Protein AF-A0A3D0Q7G7-F1 (afdb_monomer)

Solvent-accessible surface area (backbone atoms only — not comparable to full-atom values): 9413 Å² total; per-residue (Å²): 138,71,53,58,66,50,78,48,78,49,75,53,78,44,81,35,66,51,48,81,42,80,38,66,38,74,71,31,66,47,56,88,70,71,45,94,71,67,75,51,48,79,43,74,40,60,56,82,72,93,48,94,86,59,79,86,45,71,39,56,48,100,85,68,47,73,39,65,49,79,43,72,59,73,67,46,77,43,76,51,75,43,73,42,92,48,21,39,39,40,36,38,42,38,41,38,39,39,39,37,34,57,80,42,72,73,85,50,20,42,32,31,42,40,36,37,39,38,42,43,51,49,42,27,50,43,70,55,81,97,45,79,44,79,42,64,57,84,95,64,67,48,68,48,76,52,56,34,45,35,39,38,50,100,90,46,75,53,74,51,109

Radius of gyration: 31.94 Å; Cα contacts (8 Å, |Δi|>4): 323; chains: 1; bounding box: 69×39×81 Å

Secondary structure (DSSP, 8-state):
----EEEEEEEEEEEE---EEEEEESS--TTTTT----SEEEEE-BPPPSSTTPPP-B-B-TTSPBPEEEEE-----EEEEEE-S--EEEEEEEEEEEEEESSS-GGGTTEEEEEEEEEEEEEEEEEETTEEEEEPPTT--SEEEEEEEEEEETTEEEEE-

Foldseek 3Di:
DDKDKDKDKDKDKDFDQWDKDKAKDPQDDQVVVPHDDDQKDKDFDWDDDPDPPDDTHTDADPVRHTDIDIDGDDGGMDIDIDIDRGFWMKIWMKMWMKIAAQPDDDQNHGKIKIKMKIAMWIWTWDDYPPDIDIDTDPPDDRIDMDMKIWGDDPHDIDMDD

Sequence (161 aa):
DDSDGAIVVAGFYKNIESFIENIAIEPYDFEGNGFVVPDSVTVPVFYEADYPGQAPEQVVDNTGAPVTVTVPTTDGRYETAINNARGGYIRGIELAYTQIYSDLPGMWSGLGVNASYSYTESEIQRTVGNGVYASQLPGLSENVATMTLFWEYEGFETRVS

Structure (mmCIF, N/CA/C/O backbone):
data_AF-A0A3D0Q7G7-F1
#
_entry.id   AF-A0A3D0Q7G7-F1
#
loop_
_atom_site.group_PDB
_atom_site.id
_atom_site.type_symbol
_atom_site.label_atom_id
_atom_site.label_alt_id
_atom_site.label_comp_id
_atom_site.label_asym_id
_atom_site.label_entity_id
_atom_site.label_seq_id
_atom_site.pdbx_PDB_ins_code
_atom_site.Cartn_x
_atom_site.Cartn_y
_atom_site.Cartn_z
_atom_site.occupancy
_atom_site.B_iso_or_equiv
_atom_site.auth_seq_id
_atom_site.auth_comp_id
_atom_site.auth_asym_id
_atom_site.auth_atom_id
_atom_site.pdbx_PDB_model_num
ATOM 1 N N . ASP A 1 1 ? -30.130 -0.259 36.081 1.00 50.41 1 ASP A N 1
ATOM 2 C CA . ASP A 1 1 ? -28.988 -1.023 35.555 1.00 50.41 1 ASP A CA 1
ATOM 3 C C . ASP A 1 1 ? -28.775 -0.364 34.211 1.00 50.41 1 ASP A C 1
ATOM 5 O O . ASP A 1 1 ? -29.291 -0.832 33.207 1.00 50.41 1 ASP A O 1
ATOM 9 N N . ASP A 1 2 ? -28.276 0.870 34.256 1.00 59.22 2 ASP A N 1
ATOM 10 C CA . ASP A 1 2 ? -28.513 1.883 33.215 1.00 59.22 2 ASP A CA 1
ATOM 11 C C . ASP A 1 2 ? -27.189 2.273 32.549 1.00 59.22 2 ASP A C 1
ATOM 13 O O . ASP A 1 2 ? -26.966 3.423 32.170 1.00 59.22 2 ASP A O 1
ATOM 17 N N . SER A 1 3 ? -26.271 1.313 32.426 1.00 64.06 3 SER A N 1
ATOM 18 C CA . SER A 1 3 ? -25.073 1.462 31.611 1.00 64.06 3 SER A CA 1
ATOM 19 C C . SER A 1 3 ? -25.428 1.262 30.132 1.00 64.06 3 SER A C 1
ATOM 21 O O . SER A 1 3 ? -25.709 0.139 29.708 1.00 64.06 3 SER A O 1
ATOM 23 N N . ASP A 1 4 ? -25.383 2.332 29.339 1.00 83.75 4 ASP A N 1
ATOM 24 C CA . ASP A 1 4 ? -25.679 2.283 27.907 1.00 83.75 4 ASP A CA 1
ATOM 25 C C . ASP A 1 4 ? -24.477 1.761 27.115 1.00 83.75 4 ASP A C 1
ATOM 27 O O . ASP A 1 4 ? -23.379 2.328 27.137 1.00 83.75 4 ASP A O 1
ATOM 31 N N . GLY A 1 5 ? -24.696 0.661 26.399 1.00 91.81 5 GLY A N 1
ATOM 32 C CA . GLY A 1 5 ? -23.687 0.018 25.573 1.00 91.81 5 GLY A CA 1
ATOM 33 C C . GLY A 1 5 ? -24.242 -0.441 24.234 1.00 91.81 5 GLY A C 1
ATOM 34 O O . GLY A 1 5 ? -25.422 -0.769 24.101 1.00 91.81 5 GLY A O 1
ATOM 35 N N . ALA A 1 6 ? -23.376 -0.476 23.227 1.00 95.50 6 ALA A N 1
ATOM 36 C CA . ALA A 1 6 ? -23.699 -0.958 21.895 1.00 95.50 6 ALA A CA 1
ATOM 37 C C . ALA A 1 6 ? -22.570 -1.840 21.357 1.00 95.50 6 ALA A C 1
ATOM 39 O O . ALA A 1 6 ? -21.388 -1.528 21.502 1.00 95.50 6 ALA A O 1
ATOM 40 N N . ILE A 1 7 ? -22.956 -2.930 20.696 1.00 96.31 7 ILE A N 1
ATOM 41 C CA . ILE A 1 7 ? -22.060 -3.776 19.910 1.00 96.31 7 ILE A CA 1
ATOM 42 C C . ILE A 1 7 ? -22.572 -3.774 18.476 1.00 96.31 7 ILE A C 1
ATOM 44 O O . ILE A 1 7 ? -23.750 -4.031 18.227 1.00 96.31 7 ILE A O 1
ATOM 48 N N . VAL A 1 8 ? -21.673 -3.517 17.535 1.00 97.56 8 VAL A N 1
ATOM 49 C CA . VAL A 1 8 ? -21.931 -3.630 16.103 1.00 97.56 8 VAL A CA 1
ATOM 50 C C . VAL A 1 8 ? -20.983 -4.667 15.527 1.00 97.56 8 VAL A C 1
ATOM 52 O O . VAL A 1 8 ? -19.786 -4.653 15.805 1.00 97.56 8 VAL A O 1
ATOM 55 N N . VAL A 1 9 ? -21.539 -5.562 14.717 1.00 97.81 9 VAL A N 1
ATOM 56 C CA . VAL A 1 9 ? -20.793 -6.571 13.967 1.00 97.81 9 VAL A CA 1
ATOM 57 C C . VAL A 1 9 ? -21.191 -6.452 12.507 1.00 97.81 9 VAL A C 1
ATOM 59 O O . VAL A 1 9 ? -22.380 -6.487 12.185 1.00 97.81 9 VAL A O 1
ATOM 62 N N . ALA A 1 10 ? -20.206 -6.332 11.628 1.00 97.88 10 ALA A N 1
ATOM 63 C CA . ALA A 1 10 ? -20.405 -6.304 10.190 1.00 97.88 10 ALA A CA 1
ATOM 64 C C . ALA A 1 10 ? -19.462 -7.292 9.502 1.00 97.88 10 ALA A C 1
ATOM 66 O O . ALA A 1 10 ? -18.350 -7.545 9.956 1.00 97.88 10 ALA A O 1
ATOM 67 N N . GLY A 1 11 ? -19.925 -7.860 8.393 1.00 97.88 11 GLY A N 1
ATOM 68 C CA . GLY A 1 11 ? -19.105 -8.651 7.484 1.00 97.88 11 GLY A CA 1
ATOM 69 C C . GLY A 1 11 ? -19.136 -8.019 6.103 1.00 97.88 11 GLY A C 1
ATOM 70 O O . GLY A 1 11 ? -20.168 -7.485 5.689 1.00 97.88 11 GLY A O 1
ATOM 71 N N . PHE A 1 12 ? -18.023 -8.093 5.383 1.00 97.25 12 PHE A N 1
ATOM 72 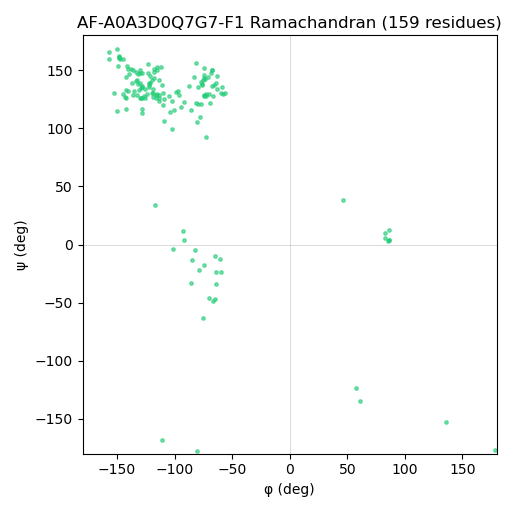C CA . PHE A 1 12 ? -17.938 -7.571 4.025 1.00 97.25 12 PHE A CA 1
ATOM 73 C C . PHE A 1 12 ? -17.215 -8.539 3.094 1.00 97.25 12 PHE A C 1
ATOM 75 O O . PHE A 1 12 ? -16.328 -9.299 3.486 1.00 97.25 12 PHE A O 1
ATOM 82 N N . TYR A 1 13 ? -17.611 -8.491 1.826 1.00 96.75 13 TYR A N 1
ATOM 83 C CA . TYR A 1 13 ? -16.986 -9.241 0.751 1.00 96.75 13 TYR A CA 1
ATOM 84 C C . TYR A 1 13 ? -17.023 -8.413 -0.530 1.00 96.75 13 TYR A C 1
ATOM 86 O O . TYR A 1 13 ? -18.076 -7.921 -0.937 1.00 96.75 13 TYR A O 1
ATOM 94 N N . LYS A 1 14 ? -15.868 -8.281 -1.175 1.00 94.56 14 LYS A N 1
ATOM 95 C CA . LYS A 1 14 ? -15.696 -7.610 -2.456 1.00 94.56 14 LYS A CA 1
ATOM 96 C C . LYS A 1 14 ? -14.960 -8.538 -3.409 1.00 94.56 14 LYS A C 1
ATOM 98 O O . LYS A 1 14 ? -13.792 -8.856 -3.195 1.00 94.56 14 LYS A O 1
ATOM 103 N N . ASN A 1 15 ? -15.638 -8.922 -4.484 1.00 94.38 15 ASN A N 1
ATOM 104 C CA . ASN A 1 15 ? -15.001 -9.578 -5.618 1.00 94.38 15 ASN A CA 1
ATOM 105 C C . ASN A 1 15 ? -14.309 -8.528 -6.496 1.00 94.38 15 ASN A C 1
ATOM 107 O O . ASN A 1 15 ? -14.890 -7.481 -6.786 1.00 94.38 15 ASN A O 1
ATOM 111 N N . ILE A 1 16 ? -13.084 -8.813 -6.923 1.00 91.62 16 ILE A N 1
ATOM 112 C CA . ILE A 1 16 ? -12.345 -8.010 -7.893 1.00 91.62 16 ILE A CA 1
ATOM 113 C C . ILE A 1 16 ? -12.297 -8.826 -9.181 1.00 91.62 16 ILE A C 1
ATOM 115 O O . ILE A 1 16 ? -11.580 -9.820 -9.275 1.00 91.62 16 ILE A O 1
ATOM 119 N N . GLU A 1 17 ? -13.079 -8.418 -10.176 1.00 90.06 17 GLU A N 1
ATOM 120 C CA . GLU A 1 17 ? -13.114 -9.104 -11.472 1.00 90.06 17 GLU A CA 1
ATOM 121 C C . GLU A 1 17 ? -11.788 -8.946 -12.209 1.00 90.06 17 GLU A C 1
ATOM 123 O O . GLU A 1 17 ? -11.195 -9.935 -12.636 1.00 90.06 17 GLU A O 1
ATOM 128 N N . SER A 1 18 ? -11.299 -7.709 -12.278 1.00 89.50 18 SER A N 1
ATOM 129 C CA . SER A 1 18 ? -10.014 -7.362 -12.862 1.00 89.50 18 SER A CA 1
ATOM 130 C C . SER A 1 18 ? -9.499 -6.032 -12.303 1.00 89.50 18 SER A C 1
ATOM 132 O O . SER A 1 18 ? -10.242 -5.268 -11.678 1.00 89.50 18 SER A O 1
ATOM 134 N N . PHE A 1 19 ? -8.221 -5.747 -12.520 1.00 87.62 19 PHE A N 1
ATOM 135 C CA . PHE A 1 19 ? -7.612 -4.445 -12.280 1.00 87.62 19 PHE A CA 1
ATOM 136 C C . PHE A 1 19 ? -6.483 -4.183 -1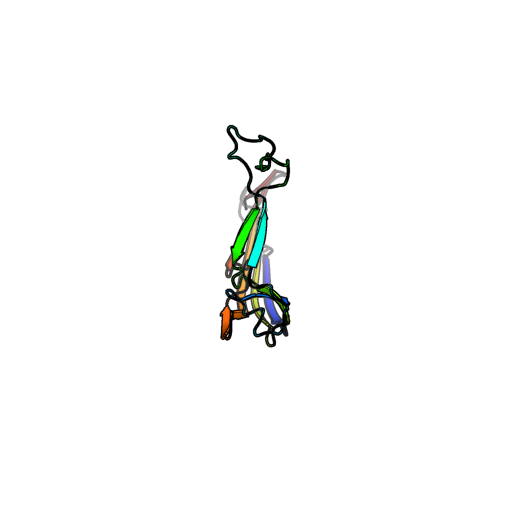3.281 1.00 87.62 19 PHE A C 1
ATOM 138 O O . PHE A 1 19 ? -5.946 -5.101 -13.903 1.00 87.62 19 PHE A O 1
ATOM 145 N N . ILE A 1 20 ? -6.130 -2.903 -13.429 1.00 87.81 20 ILE A N 1
ATOM 146 C CA . ILE A 1 20 ? -5.006 -2.484 -14.267 1.00 87.81 20 ILE A CA 1
ATOM 147 C C . ILE A 1 20 ? -3.706 -2.766 -13.521 1.00 87.81 20 ILE A C 1
ATOM 149 O O . ILE A 1 20 ? -3.473 -2.236 -12.434 1.00 87.81 20 ILE A O 1
ATOM 153 N N . GLU A 1 21 ? -2.859 -3.579 -14.128 1.00 84.56 21 GLU A N 1
ATOM 154 C CA . GLU A 1 21 ? -1.551 -3.949 -13.623 1.00 84.56 21 GLU A CA 1
ATOM 155 C C . GLU A 1 21 ? -0.464 -3.379 -14.532 1.00 84.56 21 GLU A C 1
ATOM 157 O O . GLU A 1 21 ? -0.464 -3.619 -15.740 1.00 84.56 21 GLU A O 1
ATOM 162 N N . ASN A 1 22 ? 0.472 -2.637 -13.939 1.00 87.38 22 ASN A N 1
ATOM 163 C CA . ASN A 1 22 ? 1.684 -2.220 -14.632 1.00 87.38 22 ASN A CA 1
ATOM 164 C C . ASN A 1 22 ? 2.682 -3.374 -14.598 1.00 87.38 22 ASN A C 1
ATOM 166 O O . ASN A 1 22 ? 3.074 -3.824 -13.519 1.00 87.38 22 ASN A O 1
ATOM 170 N N . ILE A 1 23 ? 3.102 -3.821 -15.774 1.00 85.75 23 ILE A N 1
ATOM 171 C CA . ILE A 1 23 ? 4.096 -4.874 -15.940 1.00 85.75 23 ILE A CA 1
ATOM 172 C C . ILE A 1 23 ? 5.347 -4.307 -16.605 1.00 85.75 23 ILE A C 1
ATOM 174 O O . ILE A 1 23 ? 5.275 -3.372 -17.405 1.00 85.75 23 ILE A O 1
ATOM 178 N N . ALA A 1 24 ? 6.492 -4.899 -16.278 1.00 88.44 24 ALA A N 1
ATOM 179 C CA . ALA A 1 24 ? 7.765 -4.618 -16.921 1.00 88.44 24 ALA A CA 1
ATOM 180 C C . ALA A 1 24 ? 8.372 -5.924 -17.432 1.00 88.44 24 ALA A C 1
ATOM 182 O O . ALA A 1 24 ? 8.399 -6.925 -16.710 1.00 88.44 24 ALA A O 1
ATOM 183 N N . ILE A 1 25 ? 8.854 -5.904 -18.671 1.00 87.50 25 ILE A N 1
ATOM 184 C CA . ILE A 1 25 ? 9.611 -6.997 -19.278 1.00 87.50 25 ILE A CA 1
ATOM 185 C C . ILE A 1 25 ? 11.027 -6.484 -19.493 1.00 87.50 25 ILE A C 1
ATOM 187 O O . ILE A 1 25 ? 11.225 -5.440 -20.114 1.00 87.50 25 ILE A O 1
ATOM 191 N N . GLU A 1 26 ? 12.004 -7.193 -18.939 1.00 90.88 26 GLU A N 1
ATOM 192 C CA . GLU A 1 26 ? 13.401 -6.783 -18.979 1.00 90.88 26 GLU A CA 1
ATOM 193 C C . GLU A 1 26 ? 14.310 -8.026 -18.971 1.00 90.88 26 GLU A C 1
ATOM 195 O O . GLU A 1 26 ? 14.300 -8.771 -17.984 1.00 90.88 26 GLU A O 1
ATOM 200 N N . PRO A 1 27 ? 15.076 -8.278 -20.050 1.00 91.19 27 PRO A N 1
ATOM 201 C CA . PRO A 1 27 ? 15.079 -7.542 -21.323 1.00 91.19 27 PRO A CA 1
ATOM 202 C C . PRO A 1 27 ? 13.838 -7.854 -22.184 1.00 91.19 27 PRO A C 1
ATOM 204 O O . PRO A 1 27 ? 13.340 -8.981 -22.179 1.00 91.19 27 PRO A O 1
ATOM 207 N N . TYR A 1 28 ? 13.340 -6.864 -22.928 1.00 92.19 28 TYR A N 1
ATOM 208 C CA . TYR A 1 28 ? 12.292 -7.050 -23.937 1.00 92.19 28 TYR A CA 1
ATOM 209 C C . TYR A 1 28 ? 12.899 -7.060 -25.343 1.00 92.19 28 TYR A C 1
ATOM 211 O O . TYR A 1 28 ? 13.543 -6.088 -25.716 1.00 92.19 28 TYR A O 1
ATOM 219 N N . ASP A 1 29 ? 12.664 -8.129 -26.109 1.00 93.00 29 ASP A N 1
ATOM 220 C CA . ASP A 1 29 ? 13.141 -8.286 -27.492 1.00 93.00 29 ASP A CA 1
ATOM 221 C C . ASP A 1 29 ? 12.345 -7.381 -28.442 1.00 93.00 29 ASP A C 1
ATOM 223 O O . ASP A 1 29 ? 11.259 -7.736 -28.911 1.00 93.00 29 ASP A O 1
ATOM 227 N N . PHE A 1 30 ? 12.848 -6.173 -28.686 1.00 93.50 30 PHE A N 1
ATOM 228 C CA . PHE A 1 30 ? 12.143 -5.192 -29.509 1.00 93.50 30 PHE A CA 1
ATOM 229 C C . PHE A 1 30 ? 12.128 -5.601 -30.987 1.00 93.50 30 PHE A C 1
ATOM 231 O O . PHE A 1 30 ? 11.074 -5.552 -31.628 1.00 93.50 30 PHE A O 1
ATOM 238 N N . GLU A 1 31 ? 13.269 -6.033 -31.525 1.00 93.12 31 GLU A N 1
ATOM 239 C CA . GLU A 1 31 ? 13.394 -6.416 -32.935 1.00 93.12 31 GLU A CA 1
ATOM 240 C C . GLU A 1 31 ? 12.534 -7.648 -33.253 1.00 93.12 31 GLU A C 1
ATOM 242 O O . GLU A 1 31 ? 11.741 -7.632 -34.201 1.00 93.12 31 GLU A O 1
ATOM 247 N N . GLY A 1 32 ? 12.596 -8.685 -32.412 1.00 92.69 32 GLY A N 1
ATOM 248 C CA . GLY A 1 32 ? 11.796 -9.899 -32.557 1.00 92.69 32 GLY A CA 1
ATOM 249 C C . GLY A 1 32 ? 10.288 -9.670 -32.414 1.00 92.69 32 GLY A C 1
ATOM 250 O O . GLY A 1 32 ? 9.499 -10.429 -32.979 1.00 92.69 32 GLY A O 1
ATOM 251 N N . ASN A 1 33 ? 9.867 -8.595 -31.735 1.00 92.81 33 ASN A N 1
ATOM 252 C CA . ASN A 1 33 ? 8.465 -8.163 -31.653 1.00 92.81 33 ASN A CA 1
ATOM 253 C C . ASN A 1 33 ? 8.072 -7.126 -32.728 1.00 92.81 33 ASN A C 1
ATOM 255 O O . ASN A 1 33 ? 6.980 -6.556 -32.670 1.00 92.81 33 ASN A O 1
ATOM 259 N N . GLY A 1 34 ? 8.917 -6.906 -33.742 1.00 93.38 34 GLY A N 1
ATOM 260 C CA . GLY A 1 34 ? 8.591 -6.114 -34.932 1.00 93.38 34 GLY A CA 1
ATOM 261 C C . GLY A 1 34 ? 8.817 -4.608 -34.796 1.00 93.38 34 GLY A C 1
ATOM 262 O O . GLY A 1 34 ? 8.370 -3.844 -35.656 1.00 93.38 34 GLY A O 1
ATOM 263 N N . PHE A 1 35 ? 9.508 -4.162 -33.747 1.00 92.81 35 PHE A N 1
ATOM 264 C CA . PHE A 1 35 ? 9.986 -2.788 -33.674 1.00 92.81 35 PHE A CA 1
ATOM 265 C C . PHE A 1 35 ? 11.220 -2.620 -34.560 1.00 92.81 35 PHE A C 1
ATOM 267 O O . PHE A 1 35 ? 12.101 -3.473 -34.606 1.00 92.81 35 PHE A O 1
ATOM 274 N N . VAL A 1 36 ? 11.302 -1.486 -35.256 1.00 92.69 36 VAL A N 1
ATOM 275 C CA . VAL A 1 36 ? 12.507 -1.126 -36.008 1.00 92.69 36 VAL A CA 1
ATOM 276 C C . VAL A 1 36 ? 13.515 -0.540 -35.027 1.00 92.69 36 VAL A C 1
ATOM 278 O O . VAL A 1 36 ? 13.356 0.597 -34.578 1.00 92.69 36 VAL A O 1
ATOM 281 N N . VAL A 1 37 ? 14.539 -1.322 -34.697 1.00 92.12 37 VAL A N 1
ATOM 282 C CA . VAL A 1 37 ? 15.631 -0.929 -33.802 1.00 92.12 37 VAL A CA 1
ATOM 283 C C . VAL A 1 37 ? 16.910 -0.780 -34.631 1.00 92.12 37 VAL A C 1
ATOM 285 O O . VAL A 1 37 ? 17.211 -1.665 -35.426 1.00 92.12 37 VAL A O 1
ATOM 288 N N . PRO A 1 38 ? 17.661 0.328 -34.517 1.00 93.38 38 PRO A N 1
ATOM 289 C CA . PRO A 1 38 ? 18.960 0.434 -35.173 1.00 93.38 38 PRO A CA 1
ATOM 290 C C . PRO A 1 38 ? 20.004 -0.400 -34.422 1.00 93.38 38 PRO A C 1
ATOM 292 O O . PRO A 1 38 ? 20.036 -0.338 -33.198 1.00 93.38 38 PRO A O 1
ATOM 295 N N . ASP A 1 39 ? 20.924 -1.070 -35.122 1.00 92.25 39 ASP A N 1
ATOM 296 C CA . ASP A 1 39 ? 22.018 -1.848 -34.498 1.00 92.25 39 ASP A CA 1
ATOM 297 C C . ASP A 1 39 ? 22.941 -0.996 -33.606 1.00 92.25 39 ASP A C 1
ATOM 299 O O . ASP A 1 39 ? 23.641 -1.497 -32.725 1.00 92.25 39 ASP A O 1
ATOM 303 N N . SER A 1 40 ? 22.997 0.314 -33.862 1.00 94.25 40 SER A N 1
ATOM 304 C CA . SER A 1 40 ? 23.821 1.255 -33.108 1.00 94.25 40 SER A CA 1
ATOM 305 C C . SER A 1 40 ? 23.314 2.691 -33.209 1.00 94.25 40 SER A C 1
ATOM 307 O O . SER A 1 40 ? 22.590 3.058 -34.136 1.00 94.25 40 SER A O 1
ATOM 309 N N . VAL A 1 41 ? 23.724 3.518 -32.248 1.00 92.94 41 VAL A N 1
ATOM 310 C CA . VAL A 1 41 ? 23.469 4.959 -32.210 1.00 92.94 41 VAL A CA 1
ATOM 311 C C . VAL A 1 41 ? 24.783 5.728 -32.163 1.00 92.94 41 VAL A C 1
ATOM 313 O O . VAL A 1 41 ? 25.724 5.353 -31.464 1.00 92.94 41 VAL A O 1
ATOM 316 N N . THR A 1 42 ? 24.850 6.825 -32.909 1.00 94.75 42 THR A N 1
ATOM 317 C CA . THR A 1 42 ? 25.989 7.745 -32.891 1.00 94.75 42 THR A CA 1
ATOM 318 C C . THR A 1 42 ? 25.696 8.877 -31.915 1.00 94.75 42 THR A C 1
ATOM 320 O O . THR A 1 42 ? 24.736 9.623 -32.104 1.00 94.75 42 THR A O 1
ATOM 323 N N . VAL A 1 43 ? 26.516 9.011 -30.873 1.00 93.69 43 VAL A N 1
ATOM 324 C CA . VAL A 1 43 ? 26.357 10.037 -29.831 1.00 93.69 43 VAL A CA 1
ATOM 325 C C . VAL A 1 43 ? 27.569 10.975 -29.793 1.00 93.69 43 VAL A C 1
ATOM 327 O O . VAL A 1 43 ? 28.693 10.519 -30.019 1.00 93.69 43 VAL A O 1
ATOM 330 N N . PRO A 1 44 ? 27.381 12.282 -29.536 1.00 93.62 44 PRO A N 1
ATOM 331 C CA . PRO A 1 44 ? 28.489 13.220 -29.391 1.00 93.62 44 PRO A CA 1
ATOM 332 C C . PRO A 1 44 ? 29.259 12.976 -28.089 1.00 93.62 44 PRO A C 1
ATOM 334 O O . PRO A 1 44 ? 28.674 12.642 -27.058 1.00 93.62 44 PRO A O 1
ATOM 337 N N . VAL A 1 45 ? 30.574 13.169 -28.142 1.00 94.50 45 VAL A N 1
ATOM 338 C CA . VAL A 1 45 ? 31.465 13.091 -26.980 1.00 94.50 45 VAL A CA 1
ATOM 339 C C . VAL A 1 45 ? 31.515 14.461 -26.302 1.00 94.50 45 VAL A C 1
ATOM 341 O O . VAL A 1 45 ? 31.623 15.484 -26.976 1.00 94.50 45 VAL A O 1
ATOM 344 N N . PHE A 1 46 ? 31.448 14.485 -24.973 1.00 94.56 46 PHE A N 1
ATOM 345 C CA . PHE A 1 46 ? 31.565 15.699 -24.161 1.00 94.56 46 PHE A CA 1
ATOM 346 C C . PHE A 1 46 ? 32.820 15.636 -23.290 1.00 94.56 46 PHE A C 1
ATOM 348 O O . PHE A 1 46 ? 33.265 14.544 -22.930 1.00 94.56 46 PHE A O 1
ATOM 355 N N . TYR A 1 47 ? 33.377 16.796 -22.948 1.00 93.62 47 TYR A N 1
ATOM 356 C CA . TYR A 1 47 ? 34.426 16.881 -21.936 1.00 93.62 47 TYR A CA 1
ATOM 357 C C . TYR A 1 47 ? 33.875 16.532 -20.551 1.00 93.62 47 TYR A C 1
ATOM 359 O O . TYR A 1 47 ? 32.696 16.749 -20.254 1.00 93.62 47 TYR A O 1
ATOM 367 N N . GLU A 1 48 ? 34.742 15.981 -19.703 1.00 92.62 48 GLU A N 1
ATOM 368 C CA . GLU A 1 48 ? 34.420 15.750 -18.299 1.00 92.62 48 GLU A CA 1
ATOM 369 C C . GLU A 1 48 ? 34.198 17.094 -17.591 1.00 92.62 48 GLU A C 1
ATOM 371 O O . GLU A 1 48 ? 34.898 18.069 -17.856 1.00 92.62 48 GLU A O 1
ATOM 376 N N . ALA A 1 49 ? 33.185 17.163 -16.726 1.00 93.19 49 ALA A N 1
ATOM 377 C CA . ALA A 1 49 ? 32.907 18.370 -15.959 1.00 93.19 49 ALA A CA 1
ATOM 378 C C . ALA A 1 49 ? 33.940 18.530 -14.835 1.00 93.19 49 ALA A C 1
ATOM 380 O O . ALA A 1 49 ? 34.096 17.640 -14.001 1.00 93.19 49 ALA A O 1
ATOM 381 N N . ASP A 1 50 ? 34.578 19.694 -14.757 1.00 94.19 50 ASP A N 1
ATOM 382 C CA . ASP A 1 50 ? 35.576 20.012 -13.733 1.00 94.19 50 ASP A CA 1
ATOM 383 C C . ASP A 1 50 ? 34.931 20.375 -12.385 1.00 94.19 50 ASP A C 1
ATOM 385 O O . ASP A 1 50 ? 3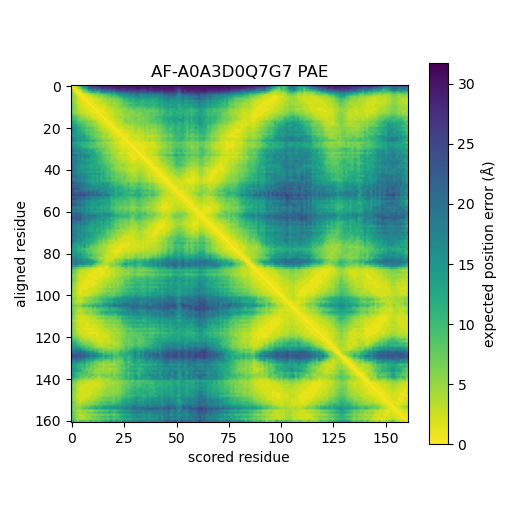5.570 20.307 -11.332 1.00 94.19 50 ASP A O 1
ATOM 389 N N . TYR A 1 51 ? 33.659 20.788 -12.395 1.00 94.12 51 TYR A N 1
ATOM 390 C CA . TYR A 1 51 ? 32.903 21.139 -11.193 1.00 94.12 51 TYR A CA 1
ATOM 391 C C . TYR A 1 51 ? 31.398 20.845 -11.322 1.00 94.12 51 TYR A C 1
ATOM 393 O O . TYR A 1 51 ? 30.836 20.868 -12.423 1.00 94.12 51 TYR A O 1
ATOM 401 N N . PRO A 1 52 ? 30.696 20.602 -10.195 1.00 93.88 52 PRO A N 1
ATOM 402 C CA . PRO A 1 52 ? 29.256 20.365 -10.202 1.00 93.88 52 PRO A CA 1
ATOM 403 C C . PRO A 1 52 ? 28.477 21.537 -10.811 1.00 93.88 52 PRO A C 1
ATOM 405 O O . PRO A 1 52 ? 28.640 22.685 -10.400 1.00 93.88 52 PRO A O 1
ATOM 408 N N . GLY A 1 53 ? 27.594 21.235 -11.765 1.00 91.94 53 GLY A N 1
ATOM 409 C CA . GLY A 1 53 ? 26.745 22.229 -12.432 1.00 91.94 53 GLY A CA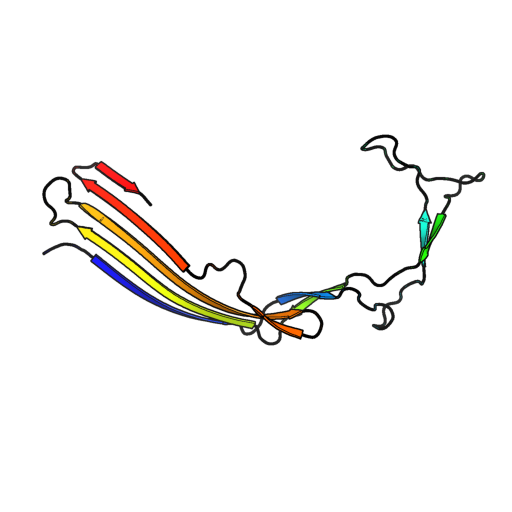 1
ATOM 410 C C . GLY A 1 53 ? 27.385 22.937 -13.631 1.00 91.94 53 GLY A C 1
ATOM 411 O O . GLY A 1 53 ? 26.739 23.806 -14.214 1.00 91.94 53 GLY A O 1
ATOM 412 N N . GLN A 1 54 ? 28.612 22.576 -14.024 1.00 93.75 54 GLN A N 1
ATOM 413 C CA . GLN A 1 54 ? 29.198 23.015 -15.293 1.00 93.75 54 GLN A CA 1
ATOM 414 C C . GLN A 1 54 ? 28.324 22.568 -16.476 1.00 93.75 54 GLN A C 1
ATOM 416 O O . GLN A 1 54 ? 27.868 21.424 -16.528 1.00 93.75 54 GLN A O 1
ATOM 421 N N . ALA A 1 55 ? 28.089 23.472 -17.432 1.00 93.88 55 ALA A N 1
ATOM 422 C CA . ALA A 1 55 ? 27.375 23.132 -18.657 1.00 93.88 55 ALA A CA 1
ATOM 423 C C . ALA A 1 55 ? 28.225 22.175 -19.518 1.00 93.88 55 ALA A C 1
ATOM 425 O O . ALA A 1 55 ? 29.426 22.409 -19.663 1.00 93.88 55 ALA A O 1
ATOM 426 N N . PRO A 1 56 ? 27.632 21.118 -20.099 1.00 92.50 56 PRO A N 1
ATOM 427 C CA . PRO A 1 56 ? 28.378 20.150 -20.893 1.00 92.50 56 PRO A CA 1
ATOM 428 C C . PRO A 1 56 ? 28.913 20.793 -22.180 1.00 92.50 56 PRO A C 1
ATOM 430 O O . PRO A 1 56 ? 28.153 21.380 -22.953 1.00 92.50 56 PRO A O 1
ATOM 433 N N . GLU A 1 57 ? 30.216 20.650 -22.423 1.00 94.06 57 GLU A N 1
ATOM 434 C CA . GLU A 1 57 ? 30.894 21.125 -23.633 1.00 94.06 57 GLU A CA 1
ATOM 435 C C . GLU A 1 57 ? 31.221 19.944 -24.557 1.00 94.06 57 GLU A C 1
ATOM 437 O O . GLU A 1 57 ? 31.794 18.945 -24.117 1.00 94.06 57 GLU A O 1
ATOM 442 N N . GLN A 1 58 ? 30.829 20.034 -25.832 1.00 93.88 58 GLN A N 1
ATOM 443 C CA . GLN A 1 58 ? 31.086 18.985 -26.825 1.00 93.88 58 GLN A CA 1
ATOM 444 C C . GLN A 1 58 ? 32.538 19.012 -27.299 1.00 93.88 58 GLN A C 1
ATOM 446 O O . GLN A 1 58 ? 33.088 20.068 -27.606 1.00 93.88 58 GLN A O 1
ATOM 451 N N . VAL A 1 59 ? 33.132 17.830 -27.443 1.00 95.00 59 VAL A N 1
ATOM 452 C CA . VAL A 1 59 ? 34.423 17.664 -28.108 1.00 95.00 59 VAL A CA 1
ATOM 453 C C . VAL A 1 59 ? 34.215 17.866 -29.608 1.00 95.00 59 VAL A C 1
ATOM 455 O O . VAL A 1 59 ? 33.361 17.216 -30.210 1.00 95.00 59 VAL A O 1
ATOM 458 N N . VAL A 1 60 ? 35.004 18.749 -30.220 1.00 95.00 60 VAL A N 1
ATOM 459 C CA . VAL A 1 60 ? 34.984 19.016 -31.665 1.00 95.00 60 VAL A CA 1
ATOM 460 C C . VAL A 1 60 ? 36.324 18.669 -32.306 1.00 95.00 60 VAL A C 1
ATOM 462 O O . VAL A 1 60 ? 37.367 18.713 -31.656 1.00 95.00 60 VAL A O 1
ATOM 465 N N . ASP A 1 61 ? 36.297 18.296 -33.580 1.00 93.50 61 ASP A N 1
ATOM 466 C CA . ASP A 1 61 ? 37.495 18.037 -34.369 1.00 93.50 61 ASP A CA 1
ATOM 467 C C . ASP A 1 61 ? 38.141 19.337 -34.893 1.00 93.50 61 ASP A C 1
ATOM 469 O O . ASP A 1 61 ? 37.674 20.452 -34.652 1.00 93.50 61 ASP A O 1
ATOM 473 N N . ASN A 1 62 ? 39.219 19.200 -35.670 1.00 91.69 62 ASN A N 1
ATOM 474 C CA . ASN A 1 62 ? 39.951 20.335 -36.249 1.00 91.69 62 ASN A CA 1
ATOM 475 C C . ASN A 1 62 ? 39.140 21.163 -37.268 1.00 91.69 62 ASN A C 1
ATOM 477 O O . ASN A 1 62 ? 39.607 22.212 -37.708 1.00 91.69 62 ASN A O 1
ATOM 481 N N . THR A 1 63 ? 37.963 20.689 -37.677 1.00 92.31 63 THR A N 1
ATOM 482 C CA . THR A 1 63 ? 37.033 21.392 -38.572 1.00 92.31 63 THR A CA 1
ATOM 483 C C . THR A 1 63 ? 35.872 22.040 -37.815 1.00 92.31 63 THR A C 1
ATOM 485 O O . THR A 1 63 ? 35.070 22.752 -38.419 1.00 92.31 63 THR A O 1
ATOM 488 N N . GLY A 1 64 ? 35.802 21.838 -36.494 1.00 89.50 64 GLY A N 1
ATOM 489 C CA . GLY A 1 64 ? 34.712 22.298 -35.640 1.00 89.50 64 GLY A CA 1
ATOM 490 C C . GLY A 1 64 ? 33.493 21.371 -35.641 1.00 89.50 64 GLY A C 1
ATOM 491 O O . GLY A 1 64 ? 32.454 21.755 -35.105 1.00 89.50 64 GLY A O 1
ATOM 492 N N . ALA A 1 65 ? 33.584 20.173 -36.229 1.00 91.88 65 ALA A N 1
ATOM 493 C CA . ALA A 1 65 ? 32.500 19.194 -36.204 1.00 91.88 65 ALA A CA 1
ATOM 494 C C . ALA A 1 65 ? 32.530 18.379 -34.896 1.00 91.88 65 ALA A C 1
ATOM 496 O O . ALA A 1 65 ? 33.620 18.070 -34.411 1.00 91.88 65 ALA A O 1
ATOM 497 N N . PRO A 1 66 ? 31.377 17.994 -34.314 1.00 93.19 66 PRO A N 1
ATOM 498 C CA . PRO A 1 66 ? 31.354 17.178 -33.102 1.00 93.19 66 PRO A CA 1
ATOM 499 C C . PRO A 1 66 ? 32.046 15.827 -33.304 1.00 93.19 66 PRO A C 1
ATOM 501 O O . PRO A 1 66 ? 31.728 15.083 -34.235 1.00 93.19 66 PRO A O 1
ATOM 504 N N . VAL A 1 67 ? 32.948 15.478 -32.391 1.00 95.12 67 VAL A N 1
ATOM 505 C CA . VAL A 1 67 ? 33.480 14.119 -32.284 1.00 95.12 67 VAL A CA 1
ATOM 506 C C . VAL A 1 67 ? 32.363 13.228 -31.761 1.00 95.12 67 VAL A C 1
ATOM 508 O O . VAL A 1 67 ? 31.717 13.536 -30.758 1.00 95.12 67 VAL A O 1
ATOM 511 N N . THR A 1 68 ? 32.125 12.114 -32.444 1.00 95.44 68 THR A N 1
ATOM 512 C CA . THR A 1 68 ? 31.067 11.170 -32.087 1.00 95.44 68 THR A CA 1
ATOM 513 C C . THR A 1 68 ? 31.625 9.775 -31.852 1.00 95.44 68 THR A C 1
ATOM 515 O O . THR A 1 68 ? 32.680 9.411 -32.373 1.00 95.44 68 THR A O 1
ATOM 518 N N . VAL A 1 69 ? 30.905 8.991 -31.056 1.00 94.25 69 VAL A N 1
ATOM 519 C CA . VAL A 1 69 ? 31.155 7.566 -30.852 1.00 94.25 69 VAL A CA 1
ATOM 520 C C . VAL A 1 69 ? 29.904 6.780 -31.226 1.00 94.25 69 VAL A C 1
ATOM 522 O O . VAL A 1 69 ? 28.783 7.196 -30.934 1.00 94.25 69 VAL A O 1
ATOM 525 N N . THR A 1 70 ? 30.097 5.646 -31.895 1.00 95.69 70 THR A N 1
ATOM 526 C CA . THR A 1 70 ? 29.020 4.710 -32.221 1.00 95.69 70 THR A CA 1
ATOM 527 C C . THR A 1 70 ? 28.918 3.666 -31.120 1.00 95.69 70 THR A C 1
ATOM 529 O O . THR A 1 70 ? 29.892 2.973 -30.826 1.00 95.69 70 THR A O 1
ATOM 532 N N . VAL A 1 71 ? 27.738 3.556 -30.518 1.00 93.69 71 VAL A N 1
ATOM 533 C CA . VAL A 1 71 ? 27.442 2.636 -29.418 1.00 93.69 71 VAL A CA 1
ATOM 534 C C . VAL A 1 71 ? 26.388 1.636 -29.898 1.00 93.69 71 VAL A C 1
ATOM 536 O O . VAL A 1 71 ? 25.371 2.077 -30.439 1.00 93.69 71 VAL A O 1
ATOM 539 N N . PRO A 1 72 ? 26.601 0.315 -29.752 1.00 93.62 72 PRO A N 1
ATOM 540 C CA . PRO A 1 72 ? 25.590 -0.674 -30.114 1.00 93.62 72 PRO A CA 1
ATOM 541 C C . PRO A 1 72 ? 24.342 -0.516 -29.240 1.00 93.62 72 PRO A C 1
ATOM 543 O O . PRO A 1 72 ? 24.447 -0.167 -28.062 1.00 93.62 72 PRO A O 1
ATOM 546 N N . THR A 1 73 ? 23.167 -0.766 -29.808 1.00 91.56 73 THR A N 1
ATOM 547 C CA . THR A 1 73 ? 21.927 -0.835 -29.027 1.00 91.56 73 THR A CA 1
ATOM 548 C C . THR A 1 73 ? 21.785 -2.211 -28.374 1.00 91.56 73 THR A C 1
A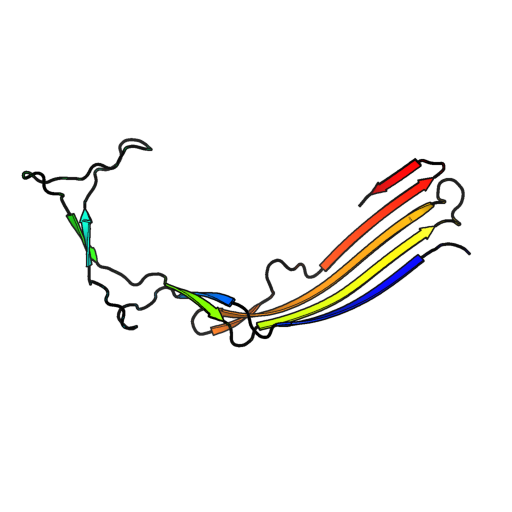TOM 550 O O . THR A 1 73 ? 22.376 -3.199 -28.809 1.00 91.56 73 THR A O 1
ATOM 553 N N . THR A 1 74 ? 21.024 -2.272 -27.284 1.00 91.81 74 THR A N 1
ATOM 554 C CA . THR A 1 74 ? 20.705 -3.508 -26.561 1.00 91.81 74 THR A CA 1
ATOM 555 C C . THR A 1 74 ? 19.253 -3.462 -26.118 1.00 91.81 74 THR A C 1
ATOM 557 O O . THR A 1 74 ? 18.743 -2.376 -25.826 1.00 91.81 74 THR A O 1
ATOM 560 N N . ASP A 1 75 ? 18.614 -4.625 -26.001 1.00 94.50 75 ASP A N 1
ATOM 561 C CA . ASP A 1 75 ? 17.271 -4.723 -25.432 1.00 94.50 75 ASP A CA 1
ATOM 562 C C . ASP A 1 75 ? 17.219 -4.128 -24.025 1.00 94.50 75 ASP A C 1
ATOM 564 O O . ASP A 1 75 ? 18.046 -4.418 -23.155 1.00 94.50 75 ASP A O 1
ATOM 568 N N . GLY A 1 76 ? 16.229 -3.266 -23.826 1.00 91.00 76 GLY A N 1
ATOM 569 C CA . GLY A 1 76 ? 15.968 -2.584 -22.568 1.00 91.00 76 GLY A CA 1
ATOM 570 C C . GLY A 1 76 ? 14.687 -3.060 -21.892 1.00 91.00 76 GLY A C 1
ATOM 571 O O . GLY A 1 76 ? 14.060 -4.050 -22.275 1.00 91.00 76 GLY A O 1
ATOM 572 N N . ARG A 1 77 ? 14.283 -2.306 -20.873 1.00 93.50 77 ARG A N 1
ATOM 573 C CA . ARG A 1 77 ? 13.010 -2.473 -20.175 1.00 93.50 77 ARG A CA 1
ATOM 574 C C . ARG A 1 77 ? 11.853 -1.952 -21.027 1.00 93.50 77 ARG A C 1
ATOM 576 O O . ARG A 1 77 ? 11.868 -0.799 -21.455 1.00 93.50 77 ARG A O 1
ATOM 583 N N . TYR A 1 78 ? 10.821 -2.768 -21.200 1.00 90.75 78 TYR A N 1
ATOM 584 C CA . TYR A 1 78 ? 9.530 -2.355 -21.748 1.00 90.75 78 TYR A CA 1
ATOM 585 C C . TYR A 1 78 ? 8.476 -2.359 -20.640 1.00 90.75 78 TYR A C 1
ATOM 587 O O . TYR A 1 78 ? 8.285 -3.375 -19.972 1.00 90.75 78 TYR A O 1
ATOM 595 N N . GLU A 1 79 ? 7.792 -1.231 -20.445 1.00 91.94 79 GLU A N 1
ATOM 596 C CA . GLU A 1 79 ? 6.699 -1.092 -19.478 1.00 91.94 79 GLU A CA 1
ATOM 597 C C . GLU A 1 79 ? 5.362 -0.916 -20.194 1.00 91.94 79 GLU A C 1
ATOM 599 O O . GLU A 1 79 ? 5.245 -0.152 -21.152 1.00 91.94 79 GLU A O 1
ATOM 604 N N . THR A 1 80 ? 4.334 -1.603 -19.705 1.00 89.50 80 THR A N 1
ATOM 605 C CA . THR A 1 80 ? 2.966 -1.464 -20.207 1.00 89.50 80 THR A CA 1
ATOM 606 C C . THR A 1 80 ? 1.953 -1.732 -19.099 1.00 89.50 80 THR A C 1
ATOM 608 O O . THR A 1 80 ? 2.300 -2.224 -18.025 1.00 89.50 80 THR A O 1
ATOM 611 N N . ALA A 1 81 ? 0.691 -1.408 -19.361 1.00 88.75 81 ALA A N 1
ATOM 612 C CA . ALA A 1 81 ? -0.418 -1.654 -18.456 1.00 88.75 81 ALA A CA 1
ATOM 613 C C . ALA A 1 81 ? -1.391 -2.648 -19.093 1.00 88.75 81 ALA A C 1
ATOM 615 O O . ALA A 1 81 ? -1.879 -2.429 -20.204 1.00 88.75 81 ALA A O 1
ATOM 616 N N . ILE A 1 82 ? -1.695 -3.729 -18.382 1.00 84.69 82 ILE A N 1
ATOM 617 C CA . ILE A 1 82 ? -2.655 -4.745 -18.817 1.00 84.69 82 ILE A CA 1
ATOM 618 C C . ILE A 1 82 ? -3.824 -4.814 -17.841 1.00 84.69 82 ILE A C 1
ATOM 620 O O . ILE A 1 82 ? -3.667 -4.580 -16.646 1.00 84.69 82 ILE A O 1
ATOM 624 N N . ASN A 1 83 ? -5.013 -5.148 -18.341 1.00 84.06 83 ASN A N 1
ATOM 625 C CA . ASN A 1 83 ? -6.115 -5.540 -17.471 1.00 84.06 83 ASN A CA 1
ATOM 626 C C . ASN A 1 83 ? -5.972 -7.039 -17.199 1.00 84.06 83 ASN A C 1
ATOM 628 O O . ASN A 1 83 ? -6.020 -7.835 -18.141 1.00 84.06 83 ASN A O 1
ATOM 632 N N . ASN A 1 84 ? -5.737 -7.427 -15.949 1.00 79.75 84 ASN A N 1
ATOM 633 C CA . ASN A 1 84 ? -5.526 -8.836 -15.640 1.00 79.75 84 ASN A CA 1
ATOM 634 C C . ASN A 1 84 ? -6.812 -9.659 -15.850 1.00 79.75 84 ASN A C 1
ATOM 636 O O . ASN A 1 84 ? -7.930 -9.172 -15.713 1.00 79.75 84 ASN A O 1
ATOM 640 N N . ALA A 1 85 ? -6.668 -10.939 -16.199 1.00 73.00 85 ALA A N 1
ATOM 641 C CA . ALA A 1 85 ? -7.824 -11.798 -16.478 1.00 73.00 85 ALA A CA 1
ATOM 642 C C . ALA A 1 85 ? -8.588 -12.232 -15.209 1.00 73.00 85 ALA A C 1
ATOM 644 O O . ALA A 1 85 ? -9.718 -12.707 -15.300 1.00 73.00 85 ALA A O 1
ATOM 645 N N . ARG A 1 86 ? -7.961 -12.121 -14.030 1.00 80.50 86 ARG A N 1
ATOM 646 C CA . ARG A 1 86 ? -8.549 -12.437 -12.722 1.00 80.50 86 ARG A CA 1
ATOM 647 C C . ARG A 1 86 ? -8.052 -11.420 -11.705 1.00 80.50 86 ARG A C 1
ATOM 649 O O . ARG A 1 86 ? -6.864 -11.394 -11.435 1.00 80.50 86 ARG A O 1
ATOM 656 N N . GLY A 1 87 ? -8.937 -10.625 -11.120 1.00 86.69 87 GLY A N 1
ATOM 657 C CA . GLY A 1 87 ? -8.567 -9.614 -10.134 1.00 86.69 87 GLY A CA 1
ATOM 658 C C . GLY A 1 87 ? -8.230 -10.216 -8.771 1.00 86.69 87 GLY A C 1
ATOM 659 O O . GLY A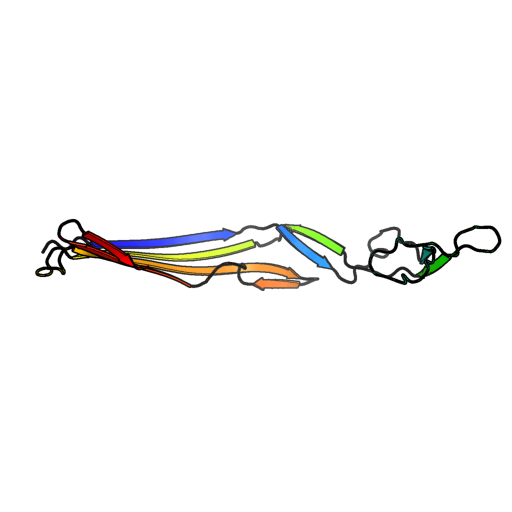 1 87 ? -7.092 -10.111 -8.327 1.00 86.69 87 GLY A O 1
ATOM 660 N N . GLY A 1 88 ? -9.194 -10.864 -8.113 1.00 91.94 88 GLY A N 1
ATOM 661 C CA . GLY A 1 88 ? -9.036 -11.377 -6.750 1.00 91.94 88 GLY A CA 1
ATOM 662 C C . GLY A 1 88 ? -10.234 -11.086 -5.848 1.00 91.94 88 GLY A C 1
ATOM 663 O O . GLY A 1 88 ? -11.353 -10.926 -6.327 1.00 91.94 88 GLY A O 1
ATOM 664 N N . TYR A 1 89 ? -10.017 -10.994 -4.538 1.00 93.81 89 TYR A N 1
ATOM 665 C CA . TYR A 1 89 ? -11.048 -10.596 -3.580 1.00 93.81 89 TYR A CA 1
ATOM 666 C C . TYR A 1 89 ? -10.472 -9.842 -2.378 1.00 93.81 89 TYR A C 1
ATOM 668 O O . TYR A 1 89 ? -9.282 -9.918 -2.073 1.00 93.81 89 TYR A O 1
ATOM 676 N N . ILE A 1 90 ? -11.360 -9.142 -1.673 1.00 95.69 90 ILE A N 1
ATOM 677 C CA . ILE A 1 90 ? -11.131 -8.581 -0.340 1.00 95.69 90 ILE A CA 1
ATOM 678 C C . ILE A 1 90 ? -12.324 -8.977 0.524 1.00 95.69 90 ILE A C 1
ATOM 680 O O . ILE A 1 90 ? -13.471 -8.839 0.096 1.00 95.69 90 ILE A O 1
ATOM 684 N N . ARG A 1 91 ? -12.082 -9.470 1.733 1.00 96.75 91 ARG A N 1
ATOM 685 C CA . ARG A 1 91 ? -13.143 -9.863 2.664 1.00 96.75 91 ARG A CA 1
ATOM 686 C C . ARG A 1 91 ? -12.727 -9.617 4.098 1.00 96.75 91 ARG A C 1
ATOM 688 O O . ARG A 1 91 ? -11.537 -9.573 4.390 1.00 96.75 91 ARG A O 1
ATOM 695 N N . GLY A 1 92 ? -13.699 -9.528 4.990 1.00 97.25 92 GLY A N 1
ATOM 696 C CA . GLY A 1 92 ? -13.382 -9.315 6.387 1.00 97.25 92 GLY A CA 1
ATOM 697 C C . GLY A 1 92 ? -14.586 -9.190 7.293 1.00 97.25 92 GLY A C 1
ATOM 698 O O . GLY A 1 92 ? -15.740 -9.324 6.871 1.00 97.25 92 GLY A O 1
ATOM 699 N N . ILE A 1 93 ? -14.268 -8.937 8.556 1.00 98.06 93 ILE A N 1
ATOM 700 C CA . ILE A 1 93 ? -15.226 -8.649 9.615 1.00 98.06 93 ILE A CA 1
ATOM 701 C C . ILE A 1 93 ? -14.819 -7.371 10.335 1.00 98.06 93 ILE A C 1
ATOM 703 O O . ILE A 1 93 ? -13.633 -7.081 10.494 1.00 98.06 93 ILE A O 1
ATOM 707 N N . GLU A 1 94 ? -15.816 -6.637 10.803 1.00 97.75 94 GLU A N 1
ATOM 708 C CA . GLU A 1 94 ? -15.638 -5.423 11.583 1.00 97.75 94 GLU A CA 1
ATOM 709 C C . GLU A 1 94 ? -16.475 -5.513 12.851 1.00 97.75 94 GLU A C 1
ATOM 711 O O . GLU A 1 94 ? -17.641 -5.918 12.831 1.00 97.75 94 GLU A O 1
ATOM 716 N N . LEU A 1 95 ? -15.856 -5.136 13.960 1.00 97.94 95 LEU A N 1
ATOM 717 C CA . LEU A 1 95 ? -16.451 -5.079 15.280 1.00 97.94 95 LEU A CA 1
ATOM 718 C C . LEU A 1 95 ? -16.319 -3.654 15.797 1.00 97.94 95 LEU A C 1
ATOM 720 O O . LEU A 1 95 ? -15.246 -3.056 15.716 1.00 97.94 95 LEU A O 1
ATOM 724 N N . ALA A 1 96 ? -17.391 -3.128 16.370 1.00 97.88 96 ALA A N 1
ATOM 725 C CA . ALA A 1 96 ? -17.350 -1.902 17.146 1.00 97.88 96 ALA A CA 1
ATOM 726 C C . ALA A 1 96 ? -18.074 -2.114 18.472 1.00 97.88 96 ALA A C 1
ATOM 728 O O . ALA A 1 96 ? -19.127 -2.751 18.528 1.00 97.88 96 ALA A O 1
ATOM 729 N N . TYR A 1 97 ? -17.490 -1.584 19.534 1.00 97.38 97 TYR A N 1
ATOM 730 C CA . TYR A 1 97 ? -18.003 -1.657 20.887 1.00 97.38 97 TYR A CA 1
ATOM 731 C C . TYR A 1 97 ? -17.946 -0.278 21.527 1.00 97.38 97 TYR A C 1
ATOM 733 O O . TYR A 1 97 ? -16.895 0.363 21.545 1.00 97.38 97 TYR A O 1
ATOM 741 N N . THR A 1 98 ? -19.068 0.146 22.089 1.00 97.06 98 THR A N 1
ATOM 742 C CA . THR A 1 98 ? -19.177 1.364 22.885 1.00 97.06 98 THR A CA 1
ATOM 743 C C . THR A 1 98 ? -19.825 1.011 24.204 1.00 97.06 98 THR A C 1
ATOM 745 O O . THR A 1 98 ? -20.830 0.307 24.223 1.00 97.06 98 THR A O 1
ATOM 748 N N . GLN A 1 99 ? -19.278 1.528 25.296 1.00 95.12 99 GLN A N 1
ATOM 749 C CA . GLN A 1 99 ? -19.886 1.414 26.612 1.00 95.12 99 GLN A CA 1
ATOM 750 C C . GLN A 1 99 ? -19.685 2.705 27.385 1.00 95.12 99 GLN A C 1
ATOM 752 O O . GLN A 1 99 ? -18.569 3.222 27.451 1.00 95.12 99 GLN A O 1
ATOM 757 N N . ILE A 1 100 ? -20.760 3.186 27.999 1.00 94.50 100 ILE A N 1
ATOM 758 C CA . ILE A 1 100 ? -20.750 4.303 28.937 1.00 94.50 100 ILE A CA 1
ATOM 759 C C . ILE A 1 100 ? -21.179 3.762 30.298 1.00 94.50 100 ILE A C 1
ATOM 761 O O . ILE A 1 100 ? -22.176 3.048 30.417 1.00 94.50 100 ILE A O 1
ATOM 765 N N . TYR A 1 101 ? -20.398 4.070 31.325 1.00 92.69 101 TYR A N 1
ATOM 766 C CA . TYR A 1 101 ? -20.654 3.647 32.692 1.00 92.69 101 TYR A CA 1
ATOM 767 C C . TYR A 1 101 ? -21.247 4.810 33.491 1.00 92.69 101 TYR A C 1
ATOM 769 O O . TYR A 1 101 ? -20.535 5.689 33.971 1.00 92.69 101 TYR A O 1
ATOM 777 N N . SER A 1 102 ? -22.564 4.808 33.642 1.00 88.06 102 SER A N 1
ATOM 778 C CA . SER A 1 102 ? -23.329 5.757 34.466 1.00 88.06 102 SER A CA 1
ATOM 779 C C . SER A 1 102 ? -23.412 5.315 35.936 1.00 88.06 102 SER A C 1
ATOM 781 O O . SER A 1 102 ? -23.363 6.154 36.833 1.00 88.06 102 SER A O 1
ATOM 783 N N . ASP A 1 103 ? -23.453 4.001 36.182 1.00 88.69 103 ASP A N 1
ATOM 784 C CA . ASP A 1 103 ? -23.694 3.388 37.499 1.00 88.69 103 ASP A CA 1
ATOM 785 C C . ASP A 1 103 ? -22.450 3.302 38.410 1.00 88.69 103 ASP A C 1
ATOM 787 O O . ASP A 1 103 ? -22.538 2.874 39.565 1.00 88.69 103 ASP A O 1
ATOM 791 N N . LEU A 1 104 ? -21.268 3.687 37.918 1.00 90.38 104 LEU A N 1
ATOM 792 C CA . LEU A 1 104 ? -20.047 3.674 38.726 1.00 90.38 104 LEU A CA 1
ATOM 793 C C . LEU A 1 104 ? -20.047 4.817 39.759 1.00 90.38 104 LEU A C 1
ATOM 795 O O . LEU A 1 104 ? -20.485 5.927 39.461 1.00 90.38 104 LEU A O 1
ATOM 799 N N . PRO A 1 105 ? -19.538 4.589 40.984 1.00 89.19 105 PRO A N 1
ATOM 800 C CA . PRO A 1 105 ? -19.637 5.567 42.061 1.00 89.19 105 PRO A CA 1
ATOM 801 C C . PRO A 1 105 ? -18.685 6.758 41.886 1.00 89.19 105 PRO A C 1
ATOM 803 O O . PRO A 1 105 ? -17.515 6.605 41.529 1.00 89.19 105 PRO A O 1
ATOM 806 N N . GLY A 1 106 ? -19.164 7.943 42.270 1.00 88.38 106 GLY A N 1
ATOM 807 C CA . GLY A 1 106 ? -18.359 9.162 42.366 1.00 88.38 106 GLY A CA 1
ATOM 808 C C . GLY A 1 106 ? -17.765 9.576 41.023 1.00 88.38 106 GLY A C 1
ATOM 809 O O . GLY A 1 106 ? -18.444 9.530 40.003 1.00 88.38 106 GLY A O 1
ATOM 810 N N . MET A 1 107 ? -16.480 9.939 41.027 1.00 89.56 107 MET A N 1
ATOM 811 C CA . MET A 1 107 ? -15.782 10.420 39.832 1.00 89.56 107 MET A CA 1
ATOM 812 C C . MET A 1 107 ? -15.737 9.407 38.685 1.00 89.56 107 MET A C 1
ATOM 814 O O . MET A 1 107 ? -15.372 9.781 37.591 1.00 89.56 107 MET A O 1
ATOM 818 N N . TRP A 1 108 ? -16.069 8.134 38.900 1.00 88.38 108 TRP A N 1
ATOM 819 C CA . TRP A 1 108 ? -16.037 7.116 37.845 1.00 88.38 108 TRP A CA 1
ATOM 820 C C . TRP A 1 108 ? -17.313 7.076 36.996 1.00 88.38 108 TRP A C 1
ATOM 822 O O . TRP A 1 108 ? -17.304 6.453 35.934 1.00 88.38 108 TRP A O 1
ATOM 832 N N . SER A 1 109 ? -18.389 7.733 37.444 1.00 90.50 109 SER A N 1
ATOM 833 C CA . SER A 1 109 ? -19.582 7.945 36.622 1.00 90.50 109 SER A CA 1
ATOM 834 C C . SER A 1 109 ? -19.214 8.804 35.408 1.00 90.50 109 SER A C 1
ATOM 836 O O . SER A 1 109 ? -18.486 9.784 35.554 1.00 90.50 109 SER A O 1
ATOM 838 N N . GLY A 1 110 ? -19.667 8.408 34.217 1.00 89.50 110 GLY A N 1
ATOM 839 C CA . GLY A 1 110 ? -19.338 9.074 32.952 1.00 89.50 110 GLY A CA 1
ATOM 840 C C . GLY A 1 110 ? -18.036 8.597 32.297 1.00 89.50 110 GLY A C 1
ATOM 841 O O . GLY A 1 110 ? -17.650 9.114 31.248 1.00 89.50 110 GLY A O 1
ATOM 842 N N . LEU A 1 111 ? -17.356 7.587 32.862 1.00 95.00 111 LEU A N 1
ATOM 843 C CA . LEU A 1 111 ? -16.300 6.866 32.147 1.00 95.00 111 LEU A CA 1
ATOM 844 C C . LEU A 1 111 ? -16.914 6.105 30.969 1.00 95.00 111 LEU A C 1
ATOM 846 O O . LEU A 1 111 ? -17.929 5.424 31.117 1.00 95.00 111 LEU A O 1
ATOM 850 N N . GLY A 1 112 ? -16.261 6.146 29.817 1.00 95.25 112 GLY A N 1
ATOM 851 C CA . GLY A 1 112 ? -16.662 5.356 28.672 1.00 95.25 112 GLY A CA 1
ATOM 852 C C . GLY A 1 112 ? -15.494 4.856 27.842 1.00 95.25 112 GLY A C 1
ATOM 853 O O . GLY A 1 112 ? -14.365 5.350 27.898 1.00 95.25 112 GLY A O 1
ATOM 854 N N . VAL A 1 113 ? -15.787 3.817 27.072 1.00 96.56 113 VAL A N 1
ATOM 855 C CA . VAL A 1 113 ? -14.856 3.178 26.153 1.00 96.56 113 VAL A CA 1
ATOM 856 C C . VAL A 1 113 ? -15.501 3.074 24.783 1.00 96.56 113 VAL A C 1
ATOM 858 O O . VAL A 1 113 ? -16.663 2.695 24.658 1.00 96.56 113 VAL A O 1
ATOM 861 N N . ASN A 1 114 ? -14.724 3.396 23.758 1.00 97.44 114 ASN A N 1
ATOM 862 C CA . ASN A 1 114 ? -15.010 3.048 22.376 1.00 97.44 114 ASN A CA 1
ATOM 863 C C . ASN A 1 114 ? -13.876 2.171 21.875 1.00 97.44 114 ASN A C 1
ATOM 865 O O . ASN A 1 114 ? -12.714 2.535 22.019 1.00 97.44 114 ASN A O 1
ATOM 869 N N . ALA A 1 115 ? -14.196 1.040 21.273 1.00 97.75 115 ALA A N 1
ATOM 870 C CA . ALA A 1 115 ? -13.225 0.183 20.625 1.00 97.75 115 ALA A CA 1
ATOM 871 C C . ALA A 1 115 ? -13.753 -0.230 19.257 1.00 97.75 115 ALA A C 1
ATOM 873 O O . ALA A 1 115 ? -14.937 -0.529 19.108 1.00 97.75 115 ALA A O 1
ATOM 874 N N . SER A 1 116 ? -12.880 -0.276 18.260 1.00 97.88 116 SER A N 1
ATOM 875 C CA . SER A 1 116 ? -13.189 -0.921 16.991 1.00 97.88 116 SER A CA 1
ATOM 876 C C . SER A 1 116 ? -12.048 -1.819 16.550 1.00 97.88 116 SER A C 1
ATOM 878 O O . SER A 1 116 ? -10.880 -1.586 16.862 1.00 97.88 116 SER A O 1
ATOM 880 N N . TYR A 1 117 ? -12.407 -2.891 15.856 1.00 97.94 117 TYR A N 1
ATOM 881 C CA . TYR A 1 117 ? -11.477 -3.869 15.326 1.00 97.94 117 TYR A CA 1
ATOM 882 C C . TYR A 1 117 ? -11.938 -4.314 13.943 1.00 97.94 117 TYR A C 1
ATOM 884 O O . TYR A 1 117 ? -13.104 -4.654 13.755 1.00 97.94 117 TYR A O 1
ATOM 892 N N . SER A 1 118 ? -11.018 -4.321 12.985 1.00 97.75 118 SER A N 1
ATOM 893 C CA . SER A 1 118 ? -11.242 -4.812 11.631 1.00 97.75 118 SER A CA 1
ATOM 894 C C . SER A 1 118 ? -10.213 -5.886 11.307 1.00 97.75 118 SER A C 1
ATOM 896 O O . SER A 1 118 ? -9.008 -5.682 11.494 1.00 97.75 118 SER A O 1
ATOM 898 N N . TYR A 1 119 ? -10.713 -7.022 10.827 1.00 97.25 119 TYR A N 1
ATOM 899 C CA . TYR A 1 119 ? -9.917 -8.097 10.254 1.00 97.25 119 TYR A CA 1
ATOM 900 C C . TYR A 1 119 ? -10.183 -8.152 8.756 1.00 97.25 119 TYR A C 1
ATOM 902 O O . TYR A 1 119 ? -11.327 -8.367 8.347 1.00 97.25 119 TYR A O 1
ATOM 910 N N . THR A 1 120 ? -9.142 -7.977 7.945 1.00 97.25 120 THR A N 1
ATOM 911 C CA . THR A 1 120 ? -9.256 -7.932 6.487 1.00 97.25 120 THR A CA 1
ATOM 912 C C . THR A 1 120 ? -8.263 -8.868 5.818 1.00 97.25 120 THR A C 1
ATOM 914 O O . THR A 1 120 ? -7.058 -8.742 5.986 1.00 97.25 120 THR A O 1
ATOM 917 N N . GLU A 1 121 ? -8.768 -9.748 4.964 1.00 95.06 121 GLU A N 1
ATOM 918 C CA . GLU A 1 121 ? -7.965 -10.620 4.117 1.00 95.06 121 GLU A CA 1
ATOM 919 C C . GLU A 1 121 ? -8.157 -10.239 2.645 1.00 95.06 121 GLU A C 1
ATOM 921 O O . GLU A 1 121 ? -9.268 -9.920 2.202 1.00 95.06 121 GLU A O 1
ATOM 926 N N . SER A 1 122 ? -7.074 -10.286 1.868 1.00 93.44 122 SER A N 1
ATOM 927 C CA . SER A 1 122 ? -7.130 -10.076 0.423 1.00 93.44 122 SER A CA 1
ATOM 928 C C . SER A 1 122 ? -6.210 -11.027 -0.325 1.00 93.44 122 SER A C 1
ATOM 930 O O . SER A 1 122 ? -5.117 -11.355 0.133 1.00 93.44 122 SER A O 1
ATOM 932 N N . GLU A 1 123 ? -6.647 -11.413 -1.515 1.00 91.75 123 GLU 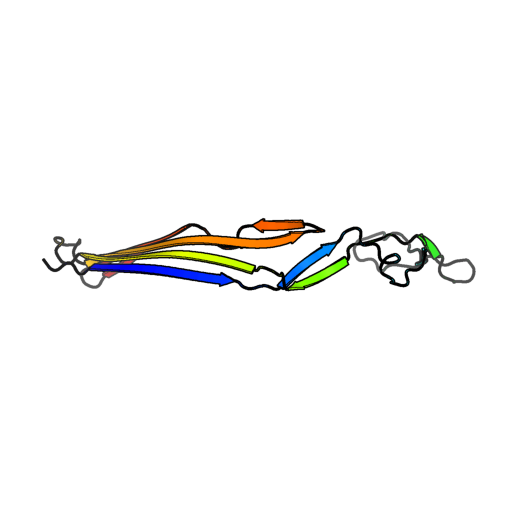A N 1
ATOM 933 C CA . GLU A 1 123 ? -5.821 -12.108 -2.491 1.00 91.75 123 GLU A CA 1
ATOM 934 C C . GLU A 1 123 ? -6.078 -11.477 -3.852 1.00 91.75 123 GLU A C 1
ATOM 936 O O . GLU A 1 123 ? -7.227 -11.352 -4.271 1.00 91.75 123 GLU A O 1
ATOM 941 N N . ILE A 1 124 ? -5.014 -11.092 -4.544 1.00 89.12 124 ILE A N 1
ATOM 942 C CA . ILE A 1 124 ? -5.031 -10.602 -5.917 1.00 89.12 124 ILE A CA 1
ATOM 943 C C . ILE A 1 124 ? -4.113 -11.444 -6.793 1.00 89.12 124 ILE A C 1
ATOM 945 O O . ILE A 1 124 ? -3.086 -11.937 -6.330 1.00 89.12 124 ILE A O 1
ATOM 949 N N . GLN A 1 125 ? -4.465 -11.597 -8.066 1.00 86.00 125 GLN A N 1
ATOM 950 C CA . GLN A 1 125 ? -3.608 -12.279 -9.035 1.00 86.00 125 GLN A CA 1
ATOM 951 C C . GLN A 1 125 ? -2.792 -11.244 -9.808 1.00 86.00 125 GLN A C 1
ATOM 953 O O . GLN A 1 125 ? -3.338 -10.278 -10.344 1.00 86.00 125 GLN A O 1
ATOM 958 N N . ARG A 1 126 ? -1.480 -11.453 -9.851 1.00 79.00 126 ARG A N 1
ATOM 959 C CA . ARG A 1 126 ? -0.505 -10.576 -10.496 1.00 79.00 126 ARG A CA 1
ATOM 960 C C . ARG A 1 126 ? 0.239 -11.293 -11.602 1.00 79.00 126 ARG A C 1
ATOM 962 O O . ARG A 1 126 ? 0.592 -12.462 -11.448 1.00 79.00 126 ARG A O 1
ATOM 969 N N . THR A 1 127 ? 0.505 -10.581 -12.682 1.00 74.50 127 THR A N 1
ATOM 970 C CA . THR A 1 127 ? 1.227 -11.062 -13.857 1.00 74.50 127 THR A CA 1
ATOM 971 C C . THR A 1 127 ? 2.663 -10.564 -13.785 1.00 74.50 127 THR A C 1
ATOM 973 O O . THR A 1 127 ? 2.920 -9.364 -13.834 1.00 74.50 127 THR A O 1
ATOM 976 N N . VAL A 1 128 ? 3.618 -11.485 -13.669 1.00 67.88 128 VAL A N 1
ATOM 977 C CA . VAL A 1 128 ? 5.050 -11.159 -13.633 1.00 67.88 128 VAL A CA 1
ATOM 978 C C . VAL A 1 128 ? 5.765 -12.018 -14.668 1.00 67.88 128 VAL A C 1
ATOM 980 O O . VAL A 1 128 ? 5.813 -13.245 -14.546 1.00 67.88 128 VAL A O 1
ATOM 983 N N . GLY A 1 129 ? 6.304 -11.377 -15.709 1.00 68.06 129 GLY A N 1
ATOM 984 C CA . GLY A 1 129 ? 6.852 -12.080 -16.870 1.00 68.06 129 GLY A CA 1
ATOM 985 C C . GLY A 1 129 ? 5.796 -12.985 -17.515 1.00 68.06 129 GLY A C 1
ATOM 986 O O . GLY A 1 129 ? 4.706 -12.528 -17.847 1.00 68.06 129 GLY A O 1
ATOM 987 N N . ASN A 1 130 ? 6.099 -14.282 -17.637 1.00 64.94 130 ASN A N 1
ATOM 988 C CA . ASN A 1 130 ? 5.182 -15.282 -18.204 1.00 64.94 130 ASN A CA 1
ATOM 989 C C . ASN A 1 130 ? 4.299 -15.994 -17.154 1.00 64.94 130 ASN A C 1
ATOM 991 O O . ASN A 1 130 ? 3.582 -16.932 -17.506 1.00 64.94 130 ASN A O 1
ATOM 995 N N . GLY A 1 131 ? 4.372 -15.617 -15.872 1.00 65.56 131 GLY A N 1
ATOM 996 C CA . GLY A 1 131 ? 3.661 -16.287 -14.776 1.00 65.56 131 GLY A CA 1
ATOM 997 C C . GLY A 1 131 ? 2.548 -15.443 -14.151 1.00 65.56 131 GLY A C 1
ATOM 998 O O . GLY A 1 131 ? 2.617 -14.215 -14.144 1.00 65.56 131 GLY A O 1
ATOM 999 N N . VAL A 1 132 ? 1.540 -16.118 -13.583 1.00 74.88 132 VAL A N 1
ATOM 1000 C CA . VAL A 1 132 ? 0.480 -15.511 -12.759 1.00 74.88 132 VAL A CA 1
ATOM 1001 C C . VAL A 1 132 ? 0.622 -16.012 -11.323 1.00 74.88 132 VAL A C 1
ATOM 1003 O O . VAL A 1 132 ? 0.700 -17.221 -11.100 1.00 74.88 132 VAL A O 1
ATOM 1006 N N . TYR A 1 133 ? 0.648 -15.095 -10.356 1.00 79.94 133 TYR A N 1
ATOM 1007 C CA . TYR A 1 133 ? 0.8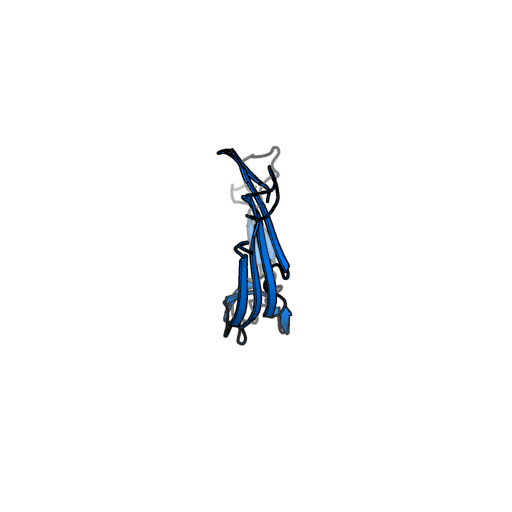73 -15.401 -8.943 1.00 79.94 133 TYR A CA 1
ATOM 1008 C C . TYR A 1 133 ? -0.139 -14.699 -8.040 1.00 79.94 133 TYR A C 1
ATOM 1010 O O . TYR A 1 133 ? -0.471 -13.532 -8.247 1.00 79.94 133 TYR A O 1
ATOM 1018 N N . ALA A 1 134 ? -0.578 -15.398 -6.994 1.00 82.25 134 ALA A N 1
ATOM 1019 C CA . ALA A 1 134 ? -1.391 -14.819 -5.934 1.00 82.25 134 ALA A CA 1
ATOM 1020 C C . ALA A 1 134 ? -0.525 -13.974 -4.984 1.00 82.25 134 ALA A C 1
ATOM 1022 O O . ALA A 1 134 ? 0.575 -14.376 -4.600 1.00 82.25 134 ALA A O 1
ATOM 1023 N N . SER A 1 135 ? -1.022 -12.807 -4.589 1.00 84.12 135 SER A N 1
ATOM 1024 C CA . SER A 1 135 ? -0.382 -11.921 -3.616 1.00 84.12 135 SER A CA 1
ATOM 1025 C C . SER A 1 135 ? -1.435 -11.145 -2.828 1.00 84.12 135 SER A C 1
ATOM 1027 O O . SER A 1 135 ? -2.572 -11.023 -3.270 1.00 84.12 135 SER A O 1
ATOM 1029 N N . GLN A 1 136 ? -1.075 -10.599 -1.670 1.00 84.38 136 GLN A N 1
ATOM 1030 C CA . GLN A 1 136 ? -1.966 -9.704 -0.929 1.00 84.38 136 GLN A CA 1
ATOM 1031 C C . GLN A 1 136 ? -2.024 -8.329 -1.606 1.00 84.38 136 GLN A C 1
ATOM 1033 O O . GLN A 1 136 ? -1.065 -7.892 -2.254 1.00 84.38 136 GLN A O 1
ATOM 1038 N N . LEU A 1 137 ? -3.144 -7.622 -1.448 1.00 83.50 137 LEU A N 1
ATOM 1039 C CA . LEU A 1 137 ? -3.246 -6.245 -1.912 1.00 83.50 137 LEU A CA 1
ATOM 1040 C C . LEU A 1 137 ? -2.344 -5.348 -1.037 1.00 83.50 137 LEU A C 1
ATOM 1042 O O . LEU A 1 137 ? -2.518 -5.312 0.182 1.00 83.50 137 LEU A O 1
ATOM 1046 N N . PRO A 1 138 ? -1.373 -4.619 -1.617 1.00 82.56 138 PRO A N 1
ATOM 1047 C CA . PRO A 1 138 ? -0.455 -3.799 -0.841 1.00 82.56 138 PRO A CA 1
ATOM 1048 C C . PRO A 1 138 ? -1.185 -2.617 -0.203 1.00 82.56 138 PRO A C 1
ATOM 1050 O O . PRO A 1 138 ? -2.112 -2.054 -0.783 1.00 82.56 138 PRO A O 1
ATOM 1053 N N . GLY A 1 139 ? -0.716 -2.215 0.978 1.00 84.81 139 GLY A N 1
ATOM 1054 C CA . GLY A 1 139 ? -1.284 -1.094 1.730 1.00 84.81 139 GLY A CA 1
ATOM 1055 C C . GLY A 1 139 ? -2.511 -1.452 2.570 1.00 84.81 139 GLY A C 1
ATOM 1056 O O . GLY A 1 139 ? -3.101 -0.558 3.169 1.00 84.81 139 GLY A O 1
ATOM 1057 N N . LEU A 1 140 ? -2.879 -2.734 2.643 1.00 85.94 140 LEU A N 1
ATOM 1058 C CA . LEU A 1 140 ? -3.960 -3.220 3.490 1.00 85.94 140 LEU A CA 1
ATOM 1059 C C . LEU A 1 140 ? -3.389 -3.920 4.725 1.00 85.94 140 LEU A C 1
ATOM 1061 O O . LEU A 1 140 ? -2.751 -4.965 4.613 1.00 85.94 140 LEU A O 1
ATOM 1065 N N . SER A 1 141 ? -3.613 -3.341 5.903 1.00 91.81 141 SER A N 1
ATOM 1066 C CA . SER A 1 141 ? -3.318 -4.018 7.166 1.00 91.81 141 SER A CA 1
ATOM 1067 C C . SER A 1 141 ? -4.341 -5.121 7.403 1.00 91.81 141 SER A C 1
ATOM 1069 O O . SER A 1 141 ? -5.542 -4.863 7.364 1.00 91.81 141 SER A O 1
ATOM 1071 N N . GLU A 1 142 ? -3.870 -6.329 7.707 1.00 94.12 142 GLU A N 1
ATOM 1072 C CA . GLU A 1 142 ? -4.756 -7.456 8.022 1.00 94.12 142 GLU A CA 1
ATOM 1073 C C . GLU A 1 142 ? -5.563 -7.207 9.301 1.00 94.12 142 GLU A C 1
ATOM 1075 O O . GLU A 1 142 ? -6.717 -7.606 9.411 1.00 94.12 142 GLU A O 1
ATOM 1080 N N . ASN A 1 143 ? -4.958 -6.506 10.261 1.00 96.44 143 ASN A N 1
ATOM 1081 C CA . ASN A 1 143 ? -5.549 -6.199 11.553 1.00 96.44 143 ASN A CA 1
ATOM 1082 C C . ASN A 1 143 ? -5.446 -4.698 11.817 1.00 96.44 143 ASN A C 1
ATOM 1084 O O . ASN A 1 143 ? -4.349 -4.136 11.794 1.00 96.44 143 ASN A O 1
ATOM 1088 N N . VAL A 1 144 ? -6.575 -4.061 12.115 1.00 97.25 144 VAL A N 1
ATOM 1089 C CA . VAL A 1 144 ? -6.632 -2.666 12.565 1.00 97.25 144 VAL A CA 1
ATOM 1090 C C . VAL A 1 144 ? -7.476 -2.610 13.825 1.00 97.25 144 VAL A C 1
ATOM 1092 O O . VAL A 1 144 ? -8.606 -3.086 13.828 1.00 97.25 144 VAL A O 1
ATOM 1095 N N . ALA A 1 145 ? -6.932 -2.035 14.894 1.00 97.25 145 ALA A N 1
ATOM 1096 C CA . ALA A 1 145 ? -7.635 -1.848 16.154 1.00 97.25 145 ALA A CA 1
ATOM 1097 C C . ALA A 1 145 ? -7.482 -0.402 16.619 1.00 97.25 145 ALA A C 1
ATOM 1099 O O . ALA A 1 145 ? -6.389 0.161 16.538 1.00 97.25 145 ALA A O 1
ATOM 1100 N N . THR A 1 146 ? -8.556 0.178 17.140 1.00 97.31 146 THR A N 1
ATOM 1101 C CA . THR A 1 146 ? -8.512 1.451 17.860 1.00 97.31 146 THR A CA 1
ATOM 1102 C C . THR A 1 146 ? -9.274 1.314 19.165 1.00 97.31 146 THR A C 1
ATOM 1104 O O . THR A 1 146 ? -10.245 0.563 19.272 1.00 97.31 146 THR A O 1
ATOM 1107 N N . MET A 1 147 ? -8.810 2.026 20.184 1.00 97.56 147 MET A N 1
ATOM 1108 C CA . MET A 1 147 ? -9.464 2.072 21.479 1.00 97.56 147 MET A CA 1
ATOM 1109 C C . MET A 1 147 ? -9.344 3.486 22.020 1.00 97.56 147 MET A C 1
ATOM 1111 O O . MET A 1 147 ? -8.254 4.032 22.106 1.00 97.56 147 MET A O 1
ATOM 1115 N N . THR A 1 148 ? -10.468 4.080 22.387 1.00 97.81 148 THR A N 1
ATOM 1116 C CA . THR A 1 148 ? -10.539 5.382 23.032 1.00 97.81 148 THR A CA 1
ATOM 1117 C C . THR A 1 148 ? -11.176 5.223 24.396 1.00 97.81 148 THR A C 1
ATOM 1119 O O . THR A 1 148 ? -12.284 4.700 24.516 1.00 97.81 148 THR A O 1
ATOM 1122 N N . LEU A 1 149 ? -10.497 5.730 25.413 1.00 96.50 149 LEU A N 1
ATOM 1123 C CA . LEU A 1 149 ? -11.064 5.956 26.732 1.00 96.50 149 LEU A CA 1
ATOM 1124 C C . LEU A 1 149 ? -11.490 7.417 26.816 1.00 96.50 149 LEU A C 1
ATOM 1126 O O . LEU A 1 149 ? -10.728 8.312 26.450 1.00 96.50 149 LEU A O 1
ATOM 1130 N N . PHE A 1 150 ? -12.706 7.663 27.280 1.00 95.88 150 PHE A N 1
ATOM 1131 C CA . PHE A 1 150 ? -13.203 9.007 27.535 1.00 95.88 150 PHE A CA 1
ATOM 1132 C C . PHE A 1 150 ? -13.805 9.080 28.925 1.00 95.88 150 PHE A C 1
ATOM 1134 O O . PHE A 1 150 ? -14.283 8.085 29.463 1.00 95.88 150 PHE A O 1
ATOM 1141 N N . TRP A 1 151 ? -13.740 10.258 29.520 1.00 95.25 151 TRP A N 1
ATOM 1142 C CA . TRP A 1 151 ? -14.237 10.485 30.859 1.00 95.25 151 TRP A CA 1
ATOM 1143 C C . TRP A 1 151 ? -14.860 11.869 30.944 1.00 95.25 151 TRP A C 1
ATOM 1145 O O . TRP A 1 151 ? -14.218 12.855 30.577 1.00 95.25 151 TRP A O 1
ATOM 1155 N N . GLU A 1 152 ? -16.099 11.914 31.421 1.00 93.00 152 GLU A N 1
ATOM 1156 C CA . GLU A 1 152 ? -16.850 13.138 31.667 1.00 93.00 152 GLU A CA 1
ATOM 1157 C C . GLU A 1 152 ? -17.342 13.156 33.116 1.00 93.00 152 GLU A C 1
ATOM 1159 O O . GLU A 1 152 ? -18.001 12.220 33.560 1.00 93.00 152 GLU A O 1
ATOM 1164 N N . TYR A 1 153 ? -17.035 14.220 33.857 1.00 92.69 153 TYR A N 1
ATOM 1165 C CA . TYR A 1 153 ? -17.508 14.390 35.230 1.00 92.69 153 TYR A CA 1
ATOM 1166 C C . TYR A 1 153 ? -17.605 15.873 35.598 1.00 92.69 153 TYR A C 1
ATOM 1168 O O . TYR A 1 153 ? -16.657 16.628 35.393 1.00 92.69 153 TYR A O 1
ATOM 1176 N N . GLU A 1 154 ? -18.750 16.297 36.146 1.00 90.62 154 GLU A N 1
ATOM 1177 C CA . GLU A 1 154 ? -19.000 17.667 36.642 1.00 90.62 154 GLU A CA 1
ATOM 1178 C C . GLU A 1 154 ? -18.544 18.801 35.687 1.00 90.62 154 GLU A C 1
ATOM 1180 O O . GLU A 1 154 ? -18.050 19.844 36.113 1.00 90.62 154 GLU A O 1
ATOM 1185 N N . GLY A 1 155 ? -18.725 18.615 34.374 1.00 88.69 155 GLY A N 1
ATOM 1186 C CA . GLY A 1 155 ? -18.383 19.610 33.348 1.00 88.69 155 GLY A CA 1
ATOM 1187 C C . GLY A 1 155 ? -16.930 19.579 32.854 1.00 88.69 155 GLY A C 1
ATOM 1188 O O . GLY A 1 155 ? -16.555 20.422 32.039 1.00 88.69 155 GLY A O 1
ATOM 1189 N N . PHE A 1 156 ? -16.116 18.624 33.311 1.00 93.56 156 PHE A N 1
ATOM 1190 C CA . PHE A 1 156 ? -14.802 18.314 32.746 1.00 93.56 156 PHE A CA 1
ATOM 1191 C C . PHE A 1 156 ? -14.894 17.100 31.809 1.00 93.56 156 PHE A C 1
ATOM 1193 O O . PHE A 1 156 ? -15.433 16.072 32.208 1.00 93.56 156 PHE A O 1
ATOM 1200 N N . GLU A 1 157 ? -14.327 17.200 30.600 1.00 94.56 157 GLU A N 1
ATOM 1201 C CA . GLU A 1 157 ? -14.205 16.095 29.635 1.00 94.56 157 GLU A CA 1
ATOM 1202 C C . GLU A 1 157 ? -12.729 15.868 29.273 1.00 94.56 157 GLU A C 1
ATOM 1204 O O . GLU A 1 157 ? -11.983 16.815 29.011 1.00 94.56 157 GLU A O 1
ATOM 1209 N N . THR A 1 158 ? -12.307 14.605 29.208 1.00 95.56 158 THR A N 1
ATOM 1210 C CA . THR A 1 158 ? -11.009 14.211 28.645 1.00 95.56 158 THR A CA 1
ATOM 1211 C C . THR A 1 158 ? -11.110 12.915 27.851 1.00 95.56 158 THR A C 1
ATOM 1213 O O . THR A 1 158 ? -11.982 12.079 28.100 1.00 95.56 158 THR A O 1
ATOM 1216 N N . ARG A 1 159 ? -10.207 12.734 26.883 1.00 96.00 159 ARG A N 1
ATOM 1217 C CA . ARG A 1 159 ? -10.160 11.559 26.005 1.00 96.00 159 ARG A CA 1
ATOM 1218 C C . ARG A 1 159 ? -8.717 11.160 25.715 1.00 96.00 159 ARG A C 1
ATOM 1220 O O . ARG A 1 159 ? -7.859 12.022 25.545 1.00 96.00 159 ARG A O 1
ATOM 1227 N N . VAL A 1 160 ? -8.472 9.856 25.622 1.00 95.06 160 VAL A N 1
ATOM 1228 C CA . VAL A 1 160 ? -7.181 9.259 25.251 1.00 95.06 160 VAL A CA 1
ATOM 1229 C C . VAL A 1 160 ? -7.4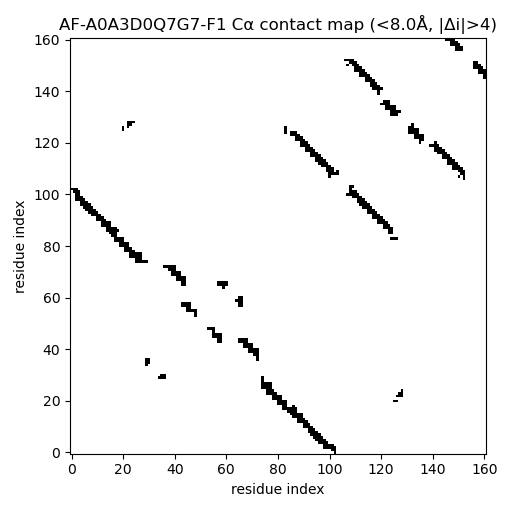37 8.144 24.240 1.00 95.06 160 VAL A C 1
ATOM 1231 O O . VAL A 1 160 ? -8.317 7.313 24.468 1.00 95.06 160 VAL A O 1
ATOM 1234 N N . SER A 1 161 ? -6.684 8.131 23.139 1.00 90.62 161 SER A N 1
ATOM 1235 C CA . SER A 1 161 ? -6.794 7.169 22.030 1.00 90.62 161 SER A CA 1
ATOM 1236 C C . SER A 1 161 ? -5.433 6.766 21.493 1.00 90.62 161 SER A C 1
ATOM 1238 O O . SER A 1 161 ? -4.574 7.676 21.453 1.00 90.62 161 SER A O 1
#

pLDDT: mean 90.78, std 7.77, range [50.41, 98.06]

Mean predicted aligned error: 9.58 Å